Protein AF-A0A945MKN0-F1 (afdb_monomer_lite)

pLDDT: mean 84.69, std 17.78, range [40.62, 97.06]

Sequence (75 aa):
MAGIRAIGRSERGEHFLRHRPPVPHYFKATVEWMKILACVCGHASLNQFCAADLTTWKRDIAYFTGINYAGVVPL

Secondary structure (DSSP, 8-state):
----------TTTHHHHTTPPPPPHHHHHHHHHHHHHHHHTT-SSGGG--GGG-EES-HHHHHHH-PEE-SSS--

Structure (mmCIF, N/CA/C/O backbone):
data_AF-A0A945MKN0-F1
#
_entry.id   AF-A0A945MKN0-F1
#
loop_
_atom_site.group_PDB
_atom_site.id
_atom_site.type_symbol
_atom_site.label_atom_id
_atom_site.label_alt_id
_atom_site.label_comp_id
_atom_site.label_asym_id
_atom_site.label_entity_id
_atom_site.label_seq_id
_atom_site.pdbx_PDB_ins_code
_atom_site.Cartn_x
_atom_site.Cartn_y
_atom_site.Cartn_z
_atom_site.occupancy
_atom_site.B_iso_or_equiv
_atom_site.auth_seq_id
_atom_site.auth_comp_id
_atom_site.auth_asym_id
_atom_site.auth_atom_id
_atom_site.pdbx_PDB_model_num
ATOM 1 N N . MET A 1 1 ? 8.231 -9.037 -52.506 1.00 40.62 1 MET A N 1
ATOM 2 C CA . MET A 1 1 ? 9.509 -8.467 -52.023 1.00 40.62 1 MET A CA 1
ATOM 3 C C . 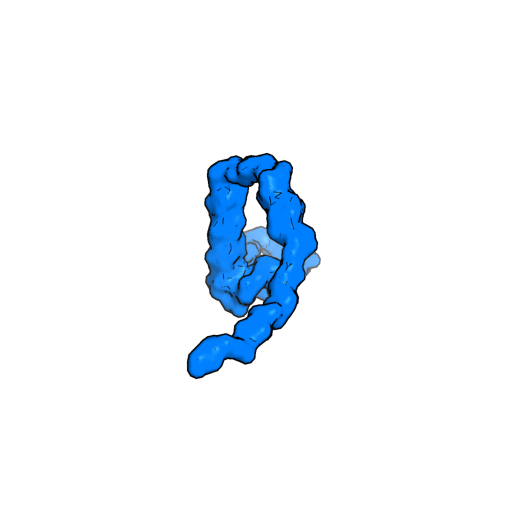MET A 1 1 ? 9.214 -7.174 -51.281 1.00 40.62 1 MET A C 1
ATOM 5 O O . MET A 1 1 ? 8.267 -6.491 -51.640 1.00 40.62 1 MET A O 1
ATOM 9 N N . ALA A 1 2 ? 9.931 -6.951 -50.182 1.00 42.00 2 ALA A N 1
ATOM 10 C CA . ALA A 1 2 ? 9.547 -6.154 -49.020 1.00 42.00 2 ALA A CA 1
ATOM 11 C C . ALA A 1 2 ? 9.340 -4.650 -49.271 1.00 42.00 2 ALA A C 1
ATOM 13 O O . ALA A 1 2 ? 10.113 -4.017 -49.981 1.00 42.00 2 ALA A O 1
ATOM 14 N N . GLY A 1 3 ? 8.339 -4.077 -48.601 1.00 46.94 3 GLY A N 1
ATOM 15 C CA . GLY A 1 3 ? 8.061 -2.644 -48.647 1.00 46.94 3 GLY A CA 1
ATOM 16 C C . GLY A 1 3 ? 7.048 -2.194 -47.598 1.00 46.94 3 GLY A C 1
ATOM 17 O O . GLY A 1 3 ? 6.099 -1.500 -47.938 1.00 46.94 3 GLY A O 1
ATOM 18 N N . ILE A 1 4 ? 7.215 -2.592 -46.330 1.00 51.31 4 ILE A N 1
ATOM 19 C CA . ILE A 1 4 ? 6.475 -1.972 -45.221 1.00 51.31 4 ILE A CA 1
ATOM 20 C C . ILE A 1 4 ? 7.404 -0.952 -44.575 1.00 51.31 4 ILE A C 1
ATOM 22 O O . ILE A 1 4 ? 8.341 -1.278 -43.849 1.00 51.31 4 ILE A O 1
ATOM 26 N N . ARG A 1 5 ? 7.138 0.305 -44.919 1.00 48.59 5 ARG A N 1
ATOM 27 C CA . ARG A 1 5 ? 7.736 1.506 -44.350 1.00 48.59 5 ARG A CA 1
ATOM 28 C C . ARG A 1 5 ? 7.476 1.489 -42.842 1.00 48.59 5 ARG A C 1
ATOM 30 O O . ARG A 1 5 ? 6.330 1.591 -42.414 1.00 48.59 5 ARG A O 1
ATOM 37 N N . ALA A 1 6 ? 8.536 1.305 -42.058 1.00 53.03 6 ALA A N 1
ATOM 38 C CA . ALA A 1 6 ? 8.481 1.389 -40.609 1.00 53.03 6 ALA A CA 1
ATOM 39 C C . ALA A 1 6 ? 7.922 2.762 -40.211 1.00 53.03 6 ALA A C 1
ATOM 41 O O . ALA A 1 6 ? 8.488 3.810 -40.520 1.00 53.03 6 ALA A O 1
ATOM 42 N N . ILE A 1 7 ? 6.759 2.722 -39.573 1.00 53.66 7 ILE A N 1
ATOM 43 C CA . ILE A 1 7 ? 6.098 3.848 -38.929 1.00 53.66 7 ILE A CA 1
ATOM 44 C C . ILE A 1 7 ? 7.072 4.407 -37.887 1.00 53.66 7 ILE A C 1
ATOM 46 O O . ILE A 1 7 ? 7.616 3.653 -37.080 1.00 53.66 7 ILE A O 1
ATOM 50 N N . GLY A 1 8 ? 7.317 5.718 -37.944 1.00 50.84 8 GLY A N 1
ATOM 51 C CA . GLY A 1 8 ? 8.248 6.429 -37.075 1.00 50.84 8 GLY A CA 1
ATOM 52 C C . GLY A 1 8 ? 7.989 6.138 -35.599 1.00 50.84 8 GLY A C 1
ATOM 53 O O . GLY A 1 8 ? 7.026 6.625 -35.008 1.00 50.84 8 GLY A O 1
ATOM 54 N N . ARG A 1 9 ? 8.877 5.345 -34.999 1.00 49.09 9 ARG A N 1
ATOM 55 C CA . ARG A 1 9 ? 8.957 5.152 -33.555 1.00 49.09 9 ARG A CA 1
ATOM 56 C C . ARG A 1 9 ? 9.664 6.386 -33.000 1.00 49.09 9 ARG A C 1
ATOM 58 O O . ARG A 1 9 ? 10.808 6.647 -33.338 1.00 49.09 9 ARG A O 1
ATOM 65 N N . SER A 1 10 ? 8.944 7.184 -32.217 1.00 54.44 10 SER A N 1
ATOM 66 C CA . SER A 1 10 ? 9.423 8.406 -31.561 1.00 54.44 10 SER A CA 1
ATOM 67 C C . SER A 1 10 ? 10.791 8.207 -30.874 1.00 54.44 10 SER A C 1
ATOM 69 O O . SER A 1 10 ? 10.861 7.686 -29.763 1.00 54.44 10 SER A O 1
ATOM 71 N N . GLU A 1 11 ? 11.867 8.692 -31.499 1.00 54.75 11 GLU A N 1
ATOM 72 C CA . GLU A 1 11 ? 13.259 8.584 -31.016 1.00 54.75 11 GLU A CA 1
ATOM 73 C C . GLU A 1 11 ? 13.594 9.555 -29.866 1.00 54.75 11 GLU A C 1
ATOM 75 O O . GLU A 1 11 ? 14.680 9.511 -29.288 1.00 54.75 11 GLU A O 1
ATOM 80 N N . ARG A 1 12 ? 12.655 10.431 -29.479 1.00 56.78 12 ARG A N 1
ATOM 81 C CA . ARG A 1 12 ? 12.902 11.462 -28.454 1.00 56.78 12 ARG A CA 1
ATOM 82 C C . ARG A 1 12 ? 13.049 10.917 -27.028 1.00 56.78 12 ARG A C 1
ATOM 84 O O . ARG A 1 12 ? 13.661 11.583 -26.202 1.00 56.78 12 ARG A O 1
ATOM 91 N N . GLY A 1 13 ? 12.528 9.724 -26.734 1.00 53.25 13 GLY A N 1
ATOM 92 C CA . GLY A 1 13 ? 12.671 9.088 -25.414 1.00 53.25 13 GLY A CA 1
ATOM 93 C C . GLY A 1 13 ? 13.985 8.316 -25.235 1.00 53.25 13 GLY A C 1
ATOM 94 O O . GLY A 1 13 ? 14.548 8.291 -24.143 1.00 53.25 13 GLY A O 1
ATOM 95 N N . GLU A 1 14 ? 14.509 7.735 -26.315 1.00 55.12 14 GLU A N 1
ATOM 96 C CA . GLU A 1 14 ? 15.704 6.876 -26.310 1.00 55.12 14 GLU A CA 1
ATOM 97 C C . GLU A 1 14 ? 16.983 7.680 -26.017 1.00 55.12 14 GLU A C 1
ATOM 99 O O . GLU A 1 14 ? 17.878 7.211 -25.315 1.00 55.12 14 GLU A O 1
ATOM 104 N N . HIS A 1 15 ? 17.056 8.923 -26.507 1.00 63.09 15 HIS A N 1
ATOM 105 C CA . HIS A 1 15 ? 18.231 9.785 -26.347 1.00 63.09 15 HIS A CA 1
ATOM 106 C C . HIS A 1 15 ? 18.469 10.207 -24.885 1.00 63.09 15 HIS A C 1
ATOM 108 O O . HIS A 1 15 ? 19.609 10.321 -24.443 1.00 63.09 15 HIS A O 1
ATOM 114 N N . PHE A 1 16 ? 17.400 10.382 -24.103 1.00 63.03 16 PHE A N 1
ATOM 115 C CA . PHE A 1 16 ? 17.487 10.727 -22.681 1.00 63.03 16 PHE A CA 1
ATOM 116 C C . PHE A 1 16 ? 17.939 9.539 -21.816 1.00 63.03 16 PHE A C 1
ATOM 118 O O . PHE A 1 16 ? 18.724 9.703 -20.881 1.00 63.03 16 PHE A O 1
ATOM 125 N N . LEU A 1 17 ? 17.495 8.321 -22.149 1.00 68.12 17 LEU A N 1
ATOM 126 C CA . LEU A 1 17 ? 17.830 7.112 -21.388 1.00 68.12 17 LEU A CA 1
ATOM 127 C C . LEU A 1 17 ? 19.313 6.721 -21.497 1.00 68.12 17 LEU A C 1
ATOM 129 O O . LEU A 1 17 ? 19.823 6.043 -20.608 1.00 68.12 17 LEU A O 1
ATOM 133 N N . ARG A 1 18 ? 20.022 7.194 -22.530 1.00 73.19 18 ARG A N 1
ATOM 134 C CA . ARG A 1 18 ? 21.456 6.932 -22.749 1.00 73.19 18 ARG A CA 1
ATOM 135 C C . ARG A 1 18 ? 22.393 7.646 -21.772 1.00 73.19 18 ARG A C 1
ATOM 137 O O . ARG A 1 18 ? 23.522 7.201 -21.602 1.00 73.19 18 ARG A O 1
ATOM 144 N N . HIS A 1 19 ? 21.935 8.714 -21.120 1.00 85.00 19 HIS A N 1
ATOM 145 C CA . HIS A 1 19 ? 22.743 9.505 -20.181 1.00 85.00 19 HIS A CA 1
ATOM 146 C C . HIS A 1 19 ? 22.276 9.386 -18.725 1.00 85.00 19 HIS A C 1
ATOM 148 O O . HIS A 1 19 ? 22.761 10.108 -17.854 1.00 85.00 19 HIS A O 1
ATOM 154 N N . ARG A 1 20 ? 21.326 8.488 -18.435 1.00 79.38 20 ARG A N 1
ATOM 155 C CA . ARG A 1 20 ? 20.821 8.312 -17.074 1.00 79.38 20 ARG A CA 1
ATOM 156 C C . ARG A 1 20 ? 21.854 7.549 -16.230 1.00 79.38 20 ARG A C 1
ATOM 1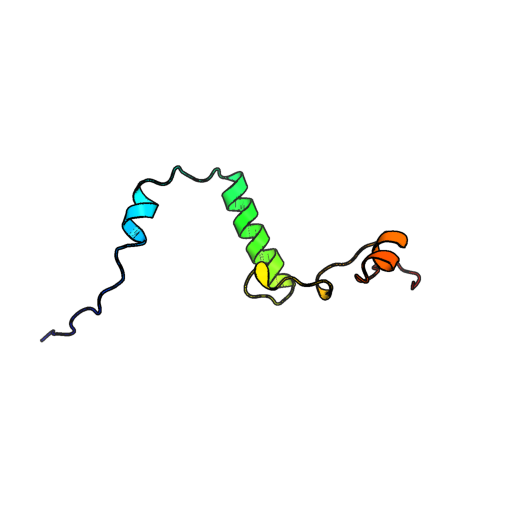58 O O . ARG A 1 20 ? 22.288 6.475 -16.650 1.00 79.38 20 ARG A O 1
ATOM 165 N N . PRO A 1 21 ? 22.206 8.030 -15.024 1.00 85.75 21 PRO A N 1
ATOM 166 C CA . PRO A 1 21 ? 23.003 7.235 -14.098 1.00 85.75 21 PRO A CA 1
ATOM 167 C C . PRO A 1 21 ? 22.265 5.933 -13.731 1.00 85.75 21 PRO A C 1
ATOM 169 O O . PRO A 1 21 ? 21.027 5.918 -13.673 1.00 85.75 21 PRO A O 1
ATOM 172 N N . PRO A 1 22 ? 22.990 4.830 -13.474 1.00 86.88 22 PRO A N 1
ATOM 173 C CA . PRO A 1 22 ? 22.369 3.565 -13.113 1.00 86.88 22 PRO A CA 1
ATOM 174 C C . PRO A 1 22 ? 21.584 3.709 -11.807 1.00 86.88 22 PRO A C 1
ATOM 176 O O . PRO A 1 22 ? 22.042 4.314 -10.839 1.00 86.88 22 PRO A O 1
ATOM 179 N N . VAL A 1 23 ? 20.383 3.136 -11.777 1.00 89.69 23 VAL A N 1
ATOM 180 C CA . VAL A 1 23 ? 19.571 3.079 -10.559 1.00 89.69 23 VAL A CA 1
ATOM 181 C C . VAL A 1 23 ? 20.188 2.034 -9.617 1.00 89.69 23 VAL A C 1
ATOM 183 O O . VAL A 1 23 ? 20.429 0.908 -10.061 1.00 89.69 23 VAL A O 1
ATOM 186 N N . PRO A 1 24 ? 20.433 2.353 -8.331 1.00 96.62 24 PRO A N 1
ATOM 187 C CA . PRO A 1 24 ? 20.961 1.381 -7.377 1.00 96.62 24 PRO A CA 1
ATOM 188 C C . PRO A 1 24 ? 20.069 0.139 -7.247 1.00 96.62 24 PRO A C 1
ATOM 190 O O . PRO A 1 24 ? 18.843 0.227 -7.352 1.00 96.62 24 PRO A O 1
ATOM 193 N N . HIS A 1 25 ? 20.676 -1.017 -6.960 1.00 94.44 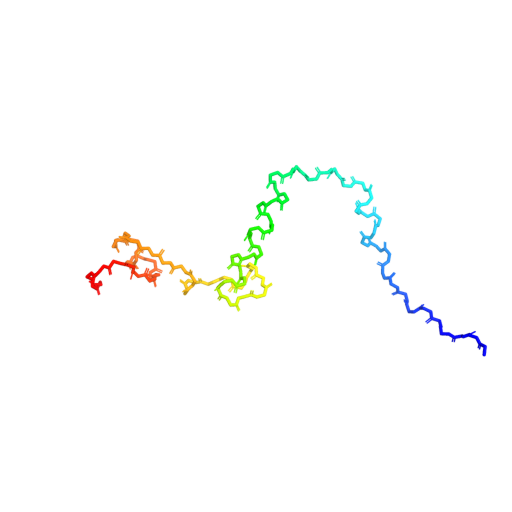25 HIS A N 1
ATOM 194 C CA . HIS A 1 25 ? 19.973 -2.305 -6.883 1.00 94.44 25 HIS A CA 1
ATOM 195 C C . HIS A 1 25 ? 18.774 -2.284 -5.922 1.00 94.44 25 HIS A C 1
ATOM 197 O O . HIS A 1 25 ? 17.710 -2.782 -6.280 1.00 94.44 25 HIS A O 1
ATOM 203 N N . TYR A 1 26 ? 18.916 -1.645 -4.754 1.00 96.00 26 TYR A N 1
ATOM 204 C CA . TYR A 1 26 ? 17.825 -1.478 -3.788 1.00 96.00 26 TYR A CA 1
ATOM 205 C C . TYR A 1 26 ? 16.585 -0.844 -4.427 1.00 96.00 26 TYR A C 1
ATOM 207 O O . TYR A 1 26 ? 15.495 -1.393 -4.338 1.00 96.00 26 TYR A O 1
ATOM 215 N N . PHE A 1 27 ? 16.747 0.265 -5.151 1.00 95.94 27 PHE A N 1
ATOM 216 C CA . PHE A 1 27 ? 15.620 0.932 -5.798 1.00 95.94 27 PHE A CA 1
ATOM 217 C C . PHE A 1 27 ? 15.022 0.094 -6.925 1.00 95.94 27 PHE A C 1
ATOM 219 O O . PHE A 1 27 ? 13.806 0.103 -7.101 1.00 95.94 27 PHE A O 1
ATOM 226 N N . LYS A 1 28 ? 15.845 -0.665 -7.660 1.00 95.44 28 LYS A N 1
ATOM 227 C CA . LYS A 1 28 ? 15.337 -1.607 -8.663 1.00 95.44 28 LYS A CA 1
ATOM 228 C C . LYS A 1 28 ? 14.462 -2.678 -8.009 1.00 95.44 28 LYS A C 1
ATOM 230 O O . LYS A 1 28 ? 13.356 -2.907 -8.483 1.00 95.44 28 LYS A O 1
ATOM 235 N N . ALA A 1 29 ? 14.922 -3.277 -6.911 1.00 96.81 29 ALA A N 1
ATOM 236 C CA . ALA A 1 29 ? 14.137 -4.245 -6.154 1.00 96.81 29 ALA A CA 1
ATOM 237 C C . ALA A 1 29 ? 12.836 -3.614 -5.636 1.00 96.81 29 ALA A C 1
ATOM 239 O O . ALA A 1 29 ? 11.763 -4.146 -5.902 1.00 96.81 29 ALA A O 1
ATOM 240 N N . THR A 1 30 ? 12.905 -2.452 -4.981 1.00 96.94 30 THR A N 1
ATOM 241 C CA . THR A 1 30 ? 11.730 -1.739 -4.454 1.00 96.94 30 THR A CA 1
ATOM 242 C C . THR A 1 30 ? 10.692 -1.440 -5.538 1.00 96.94 30 THR A C 1
ATOM 244 O O . THR A 1 30 ? 9.500 -1.608 -5.295 1.00 96.94 30 THR A O 1
ATOM 247 N N . VAL A 1 31 ? 11.115 -1.066 -6.751 1.00 95.00 31 VAL A N 1
ATOM 248 C CA . VAL A 1 31 ? 10.198 -0.864 -7.886 1.00 95.00 31 VAL A CA 1
ATOM 249 C C . VAL A 1 31 ? 9.507 -2.167 -8.301 1.00 95.00 31 VAL A C 1
ATOM 251 O O . VAL A 1 31 ? 8.313 -2.143 -8.587 1.00 95.00 31 VAL A O 1
ATOM 254 N N . GLU A 1 32 ? 10.205 -3.304 -8.315 1.00 94.56 32 GLU A N 1
ATOM 255 C CA . GLU A 1 32 ? 9.565 -4.598 -8.603 1.00 94.56 32 GLU A CA 1
ATOM 256 C C . GLU A 1 32 ? 8.560 -4.998 -7.513 1.00 94.56 32 GLU A C 1
ATOM 258 O O . GLU A 1 32 ? 7.446 -5.419 -7.828 1.00 94.56 32 GLU A O 1
ATOM 263 N N . TRP A 1 33 ? 8.890 -4.774 -6.238 1.00 96.31 33 TRP A N 1
ATOM 264 C CA . TRP A 1 33 ? 7.953 -4.983 -5.128 1.00 96.31 33 TRP A CA 1
ATOM 265 C C . TRP A 1 33 ? 6.706 -4.112 -5.255 1.00 96.31 33 TRP A C 1
ATOM 267 O O . TRP A 1 33 ? 5.592 -4.598 -5.091 1.00 96.31 33 TRP A O 1
ATOM 277 N N . MET A 1 34 ? 6.875 -2.839 -5.598 1.00 96.62 34 MET A N 1
ATOM 278 C CA . MET A 1 34 ? 5.763 -1.916 -5.809 1.00 96.62 34 MET A CA 1
ATOM 279 C C . MET A 1 34 ? 4.819 -2.366 -6.934 1.00 96.62 34 MET A C 1
ATOM 281 O O . MET A 1 34 ? 3.606 -2.191 -6.825 1.00 96.62 34 MET A O 1
ATOM 285 N N . LYS A 1 35 ? 5.342 -2.991 -7.996 1.00 94.62 35 LYS A N 1
ATOM 286 C CA . LYS A 1 35 ? 4.503 -3.585 -9.051 1.00 94.62 35 LYS A CA 1
ATOM 287 C C . LYS A 1 35 ? 3.711 -4.786 -8.538 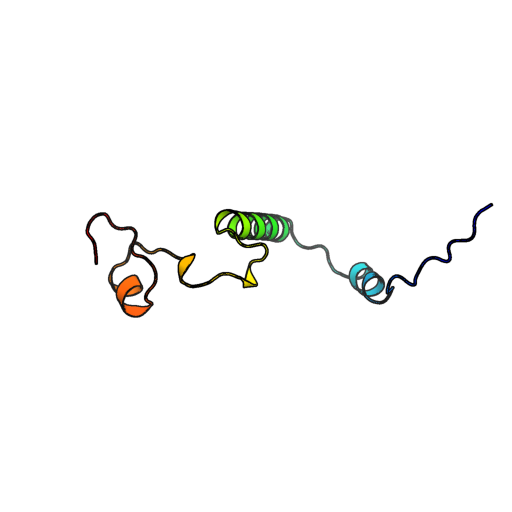1.00 94.62 35 LYS A C 1
ATOM 289 O O . LYS A 1 35 ? 2.532 -4.913 -8.857 1.00 94.62 35 LYS A O 1
ATOM 294 N N . ILE A 1 36 ? 4.341 -5.648 -7.736 1.00 95.62 36 ILE A N 1
ATOM 295 C CA . ILE A 1 36 ? 3.661 -6.793 -7.115 1.00 95.62 36 ILE A CA 1
ATOM 296 C C . ILE A 1 36 ? 2.562 -6.309 -6.167 1.00 95.62 36 ILE A C 1
ATOM 298 O O . ILE A 1 36 ? 1.451 -6.826 -6.235 1.00 95.62 36 ILE A O 1
ATOM 302 N N . LEU A 1 37 ? 2.835 -5.291 -5.343 1.00 95.94 37 LEU A N 1
ATOM 303 C CA . LEU A 1 37 ? 1.832 -4.692 -4.458 1.00 95.94 37 LEU A CA 1
ATOM 304 C C . LEU A 1 37 ? 0.599 -4.237 -5.243 1.00 95.94 37 LEU A C 1
ATOM 306 O O . LEU A 1 37 ? -0.517 -4.543 -4.840 1.00 95.94 37 LEU A O 1
ATOM 310 N N . ALA A 1 38 ? 0.792 -3.578 -6.389 1.00 96.44 38 ALA A N 1
ATOM 311 C CA . ALA A 1 38 ? -0.332 -3.180 -7.226 1.00 96.44 38 ALA A CA 1
ATOM 312 C C . ALA A 1 38 ? -1.135 -4.361 -7.763 1.00 96.44 38 ALA A C 1
ATOM 314 O O . ALA A 1 38 ? -2.357 -4.359 -7.650 1.00 96.44 38 ALA A O 1
ATOM 315 N N . CYS A 1 39 ? -0.456 -5.400 -8.243 1.00 94.62 39 CYS A N 1
ATOM 316 C CA . CYS A 1 39 ? -1.113 -6.605 -8.734 1.00 94.62 39 CYS A CA 1
ATOM 317 C C . CYS A 1 39 ? -1.950 -7.301 -7.647 1.00 94.62 39 CYS A C 1
ATOM 319 O O . CYS A 1 39 ? -3.083 -7.700 -7.904 1.00 94.62 39 CYS A O 1
ATOM 321 N N . VAL A 1 40 ? -1.427 -7.405 -6.421 1.00 95.25 40 VAL A N 1
ATOM 322 C CA . VAL A 1 40 ? -2.134 -8.048 -5.298 1.00 95.25 40 VAL A CA 1
ATOM 323 C C . VAL A 1 40 ? -3.394 -7.275 -4.898 1.00 95.25 40 VAL A C 1
ATOM 325 O O . VAL A 1 40 ? -4.390 -7.891 -4.529 1.00 95.25 40 VAL A O 1
ATOM 328 N N . CYS A 1 41 ? -3.385 -5.950 -5.029 1.00 94.44 41 CYS A N 1
ATOM 329 C CA . CYS A 1 41 ? -4.562 -5.103 -4.822 1.00 94.44 41 CYS A CA 1
ATOM 330 C C . CYS A 1 41 ? -5.524 -5.075 -6.030 1.00 94.44 41 CYS A C 1
ATOM 332 O O . CYS A 1 41 ? -6.547 -4.403 -5.976 1.00 94.44 41 CYS A O 1
ATOM 334 N N . GLY A 1 42 ? -5.230 -5.795 -7.121 1.00 95.38 42 GLY A N 1
ATOM 335 C CA . GLY A 1 42 ? -6.061 -5.809 -8.331 1.00 95.38 42 GLY A CA 1
ATOM 336 C C . GLY A 1 42 ? -5.832 -4.627 -9.281 1.00 95.38 42 GLY A C 1
ATOM 337 O O . GLY A 1 42 ? -6.625 -4.417 -10.198 1.00 95.38 42 GLY A O 1
ATOM 338 N N . HIS A 1 43 ? -4.741 -3.878 -9.099 1.00 96.81 43 HIS A N 1
ATOM 339 C CA . HIS A 1 43 ? -4.396 -2.687 -9.878 1.00 96.81 43 HIS A CA 1
ATOM 340 C C . HIS A 1 43 ? -3.301 -2.956 -10.912 1.00 96.81 43 HIS A C 1
ATOM 342 O O . HIS A 1 43 ? -2.351 -3.705 -10.673 1.00 96.81 43 HIS A O 1
ATOM 348 N N . ALA A 1 44 ? -3.373 -2.269 -12.055 1.00 94.94 44 ALA A N 1
ATOM 349 C CA . ALA A 1 44 ? -2.337 -2.342 -13.093 1.00 94.94 44 ALA A CA 1
ATOM 350 C C . ALA A 1 44 ? -1.145 -1.404 -12.816 1.00 94.94 44 ALA A C 1
ATOM 352 O O . ALA A 1 44 ? -0.050 -1.601 -13.348 1.00 94.94 44 ALA A O 1
ATOM 353 N N . SER A 1 45 ? -1.347 -0.368 -11.997 1.00 94.62 45 SER A N 1
ATOM 354 C CA . SER A 1 45 ? -0.317 0.609 -11.637 1.00 94.62 45 SER A CA 1
ATOM 355 C C . SER A 1 45 ? -0.531 1.179 -10.237 1.00 94.62 45 SER A C 1
ATOM 357 O O . SER A 1 45 ? -1.656 1.310 -9.770 1.00 94.6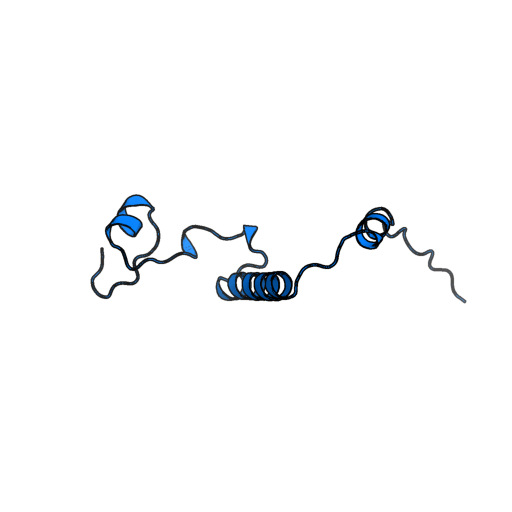2 45 SER A O 1
ATOM 359 N N . LEU A 1 46 ? 0.558 1.597 -9.582 1.00 94.31 46 LEU A N 1
ATOM 360 C CA . LEU A 1 46 ? 0.523 2.182 -8.233 1.00 94.31 46 LEU A CA 1
ATOM 361 C C . LEU A 1 46 ? -0.371 3.423 -8.101 1.00 94.31 46 LEU A C 1
ATOM 363 O O . LEU A 1 46 ? -0.902 3.677 -7.030 1.00 94.31 46 LEU A O 1
ATOM 367 N N . ASN A 1 47 ? -0.534 4.219 -9.162 1.00 95.56 47 ASN A N 1
ATOM 368 C CA . ASN A 1 47 ? -1.380 5.418 -9.107 1.00 95.56 47 ASN A CA 1
ATOM 369 C C . ASN A 1 47 ? -2.885 5.104 -9.020 1.00 95.56 47 ASN A C 1
ATOM 371 O O . ASN A 1 47 ? -3.673 6.034 -8.889 1.00 95.56 47 ASN A O 1
ATOM 375 N N . GLN A 1 48 ? -3.273 3.831 -9.136 1.00 96.38 48 GLN A N 1
ATOM 376 C CA . GLN A 1 48 ? -4.652 3.370 -8.982 1.00 96.38 48 GLN A CA 1
ATOM 377 C C . GLN A 1 48 ? -4.979 3.029 -7.521 1.00 96.38 48 GLN A C 1
ATOM 379 O O . GLN A 1 48 ? -6.131 2.740 -7.218 1.00 96.38 48 GLN A O 1
ATOM 384 N N . PHE A 1 49 ? -3.993 3.100 -6.614 1.00 95.25 49 PHE A N 1
ATOM 385 C CA . PHE A 1 49 ? -4.213 2.849 -5.193 1.00 95.25 49 PHE A CA 1
ATOM 386 C C . PHE A 1 49 ? -5.212 3.844 -4.627 1.00 95.25 49 PHE A C 1
ATOM 388 O O . PHE A 1 49 ? -5.136 5.053 -4.865 1.00 95.25 49 PHE A O 1
ATOM 395 N N . CYS A 1 50 ? -6.112 3.322 -3.815 1.00 93.75 50 CYS A N 1
ATOM 396 C CA . CYS A 1 50 ? -7.147 4.073 -3.145 1.00 93.75 50 CYS A CA 1
ATOM 397 C C . CYS A 1 50 ? -7.248 3.650 -1.676 1.00 93.75 50 CYS A C 1
ATOM 399 O O . CYS A 1 50 ? -6.595 2.715 -1.215 1.00 93.75 50 CYS A O 1
ATOM 401 N N . ALA A 1 51 ? -8.085 4.353 -0.914 1.00 93.69 51 ALA A N 1
ATOM 402 C CA . ALA A 1 51 ? -8.283 4.068 0.506 1.00 93.69 51 ALA A CA 1
ATOM 403 C C . ALA A 1 51 ? -8.767 2.628 0.777 1.00 93.69 51 ALA A C 1
ATOM 405 O O . ALA A 1 51 ? -8.479 2.089 1.842 1.00 93.69 51 ALA A O 1
ATOM 406 N N . ALA A 1 52 ? -9.452 1.993 -0.185 1.00 93.56 52 ALA A N 1
ATOM 407 C CA . ALA A 1 52 ? -9.940 0.619 -0.057 1.00 93.56 52 ALA A CA 1
ATOM 408 C C . ALA A 1 52 ? -8.816 -0.436 -0.067 1.00 93.56 52 ALA A C 1
ATOM 410 O O . ALA A 1 52 ? -9.019 -1.534 0.448 1.00 93.56 52 ALA A O 1
ATOM 411 N N . ASP A 1 53 ? -7.633 -0.099 -0.593 1.00 95.06 53 ASP A N 1
ATOM 412 C CA . ASP A 1 53 ? -6.461 -0.988 -0.619 1.00 95.06 53 ASP A CA 1
ATOM 413 C C . ASP A 1 53 ? -5.692 -0.991 0.711 1.00 95.06 53 ASP A C 1
ATOM 415 O O . ASP A 1 53 ? -4.788 -1.802 0.921 1.00 95.06 53 ASP A O 1
ATOM 419 N N . LEU A 1 54 ? -6.023 -0.064 1.614 1.00 94.44 54 LEU A N 1
ATOM 420 C CA . LEU A 1 54 ? -5.375 0.085 2.907 1.00 94.44 54 LEU A CA 1
ATOM 421 C C . LEU A 1 54 ? -6.190 -0.574 4.013 1.00 94.44 54 LEU A C 1
ATOM 423 O O . LEU A 1 54 ? -7.420 -0.544 4.047 1.00 94.44 54 LEU A O 1
ATOM 427 N N . THR A 1 55 ? -5.464 -1.113 4.984 1.00 95.62 55 THR A N 1
ATOM 428 C CA . THR A 1 55 ? -6.038 -1.622 6.221 1.00 95.62 55 THR A CA 1
ATOM 429 C C . THR A 1 55 ? -5.146 -1.261 7.400 1.00 95.62 55 THR A C 1
ATOM 431 O O . THR A 1 55 ? -3.927 -1.122 7.259 1.00 95.62 55 THR A O 1
ATOM 434 N N . THR A 1 56 ? -5.740 -1.069 8.571 1.00 96.38 56 THR A N 1
ATOM 435 C CA . THR A 1 56 ? -5.024 -0.709 9.795 1.00 96.38 56 THR A CA 1
ATOM 436 C C . THR A 1 56 ? -5.539 -1.491 10.992 1.00 96.38 56 THR A C 1
ATOM 438 O O . THR A 1 56 ? -6.692 -1.896 11.074 1.00 96.38 56 THR A O 1
ATOM 441 N N . TRP A 1 57 ? -4.662 -1.681 11.967 1.00 96.25 57 TRP A N 1
ATOM 442 C CA . TRP A 1 57 ? -4.957 -2.302 13.256 1.00 96.25 57 TRP A CA 1
ATOM 443 C C . TRP A 1 57 ? -5.091 -1.262 14.378 1.00 96.25 57 TRP A C 1
ATOM 445 O O . TRP A 1 57 ? -5.438 -1.598 15.512 1.00 96.25 57 TRP A O 1
ATOM 455 N N . LYS A 1 58 ? -4.839 0.019 14.077 1.00 96.19 58 LYS A N 1
ATOM 456 C CA . LYS A 1 58 ? -4.997 1.136 15.015 1.00 96.19 58 LYS A CA 1
ATOM 457 C C . LYS A 1 58 ? -6.387 1.741 14.849 1.00 96.19 58 LYS A C 1
ATOM 459 O O . LYS A 1 58 ? -6.676 2.334 13.812 1.00 96.19 58 LYS A O 1
ATOM 464 N N . ARG A 1 59 ? -7.213 1.616 15.892 1.00 96.00 59 ARG A N 1
ATOM 465 C CA . ARG A 1 59 ? -8.614 2.068 15.908 1.00 96.00 59 ARG A CA 1
ATOM 466 C C . ARG A 1 59 ? -8.760 3.545 15.544 1.00 96.00 59 ARG A C 1
ATOM 468 O O . ARG A 1 59 ? -9.512 3.864 14.633 1.00 96.00 59 ARG A O 1
ATOM 475 N N . ASP A 1 60 ? -7.963 4.411 16.165 1.00 96.56 60 ASP A N 1
ATOM 476 C CA . ASP A 1 60 ? -8.028 5.857 15.921 1.00 96.56 60 ASP A CA 1
ATOM 477 C C . ASP A 1 60 ? -7.730 6.210 14.458 1.00 96.56 60 ASP A C 1
ATOM 479 O O . ASP A 1 60 ? -8.393 7.059 13.876 1.00 96.56 60 ASP A O 1
ATOM 483 N N . ILE A 1 61 ? -6.772 5.522 13.823 1.00 96.38 61 ILE A N 1
ATOM 484 C CA . ILE A 1 61 ? -6.434 5.771 12.414 1.00 96.38 61 ILE A CA 1
ATOM 485 C C . ILE A 1 61 ? -7.598 5.373 11.513 1.00 96.38 61 ILE A C 1
ATOM 487 O O . ILE A 1 61 ? -7.968 6.152 10.640 1.00 96.38 61 ILE A O 1
ATOM 491 N N . ALA A 1 62 ? -8.180 4.190 11.721 1.00 96.62 62 ALA A N 1
ATOM 492 C CA . ALA A 1 62 ? -9.340 3.757 10.947 1.00 96.62 62 ALA A CA 1
ATOM 493 C C . ALA A 1 62 ? -10.506 4.744 11.108 1.00 96.62 62 ALA A C 1
ATOM 495 O O . ALA A 1 62 ? -11.082 5.168 10.111 1.00 96.62 62 ALA A O 1
ATOM 496 N N . TYR A 1 63 ? -10.777 5.192 12.338 1.00 95.56 63 TYR A N 1
ATOM 497 C CA . TYR A 1 63 ? -11.830 6.168 12.618 1.00 95.56 63 TYR A CA 1
ATOM 498 C C . TYR A 1 63 ? -11.585 7.525 11.936 1.00 95.56 63 TYR A C 1
ATOM 500 O O . TYR A 1 63 ? -12.500 8.089 11.343 1.00 95.56 63 TYR A O 1
ATOM 508 N N . PHE A 1 64 ? -10.353 8.045 11.974 1.00 96.12 64 PHE A N 1
ATOM 509 C CA . PHE A 1 64 ? -10.033 9.353 11.387 1.00 96.12 64 PHE A CA 1
ATOM 510 C C . PHE A 1 64 ? -9.903 9.346 9.862 1.00 96.12 64 PHE A C 1
ATOM 512 O O . PHE A 1 64 ? -10.180 10.359 9.224 1.00 96.12 64 PHE A O 1
ATOM 519 N N . THR A 1 65 ? -9.439 8.245 9.273 1.00 95.50 65 THR A N 1
ATOM 520 C CA . THR A 1 65 ? -9.106 8.184 7.838 1.00 95.50 65 THR A CA 1
ATOM 521 C C . THR A 1 65 ? -10.138 7.431 7.006 1.00 95.50 65 THR A C 1
ATOM 523 O O . THR A 1 65 ? -10.114 7.538 5.782 1.00 95.50 65 THR A O 1
ATOM 526 N N . GLY A 1 66 ? -11.034 6.672 7.644 1.00 94.12 66 GLY A N 1
ATOM 527 C CA . GLY A 1 66 ? -12.042 5.860 6.965 1.00 94.12 66 GLY A CA 1
ATOM 528 C C . GLY A 1 66 ? -11.496 4.609 6.265 1.00 94.12 66 GLY A C 1
ATOM 529 O O . GLY A 1 66 ? -12.226 3.993 5.495 1.00 94.12 66 GLY A O 1
ATOM 530 N N . ILE A 1 67 ? -10.232 4.228 6.493 1.00 95.94 67 ILE A N 1
ATOM 531 C CA . ILE A 1 67 ? -9.657 2.982 5.954 1.00 95.94 67 ILE A CA 1
ATOM 532 C C . ILE A 1 67 ? -10.074 1.767 6.794 1.00 95.94 67 ILE A C 1
ATOM 534 O O . ILE A 1 67 ? -10.378 1.894 7.983 1.00 95.94 67 ILE A O 1
ATOM 538 N N . ASN A 1 68 ? -10.039 0.574 6.195 1.00 95.38 68 ASN A N 1
ATOM 539 C CA . ASN A 1 68 ? -10.518 -0.655 6.830 1.00 95.38 68 ASN A CA 1
ATOM 540 C C . ASN A 1 68 ? -9.772 -0.989 8.131 1.00 95.38 68 ASN A C 1
ATOM 542 O O . ASN A 1 68 ? -8.551 -0.853 8.225 1.00 95.38 68 ASN A O 1
ATOM 546 N N . TYR A 1 69 ? -10.509 -1.492 9.123 1.00 97.06 69 TYR A N 1
ATOM 547 C CA . TYR A 1 69 ? -9.937 -2.014 10.361 1.00 97.06 69 TYR A CA 1
ATOM 548 C C . TYR A 1 69 ? -9.786 -3.533 10.301 1.00 97.06 69 TYR A C 1
ATOM 550 O O . TYR A 1 69 ? -10.758 -4.244 10.066 1.00 97.06 69 TYR A O 1
ATOM 558 N N . ALA A 1 70 ? -8.574 -4.031 10.544 1.00 96.25 70 ALA A N 1
ATOM 559 C CA . ALA A 1 70 ? -8.240 -5.458 10.497 1.00 96.25 70 ALA A CA 1
ATOM 560 C C . ALA A 1 70 ? -8.253 -6.159 11.870 1.00 96.25 70 ALA A C 1
ATOM 562 O O . ALA A 1 70 ? -7.764 -7.281 11.993 1.00 96.25 70 ALA A O 1
ATOM 563 N N . GLY A 1 71 ? -8.742 -5.511 12.932 1.00 94.69 71 GLY A N 1
ATOM 564 C CA . GLY A 1 71 ? -8.827 -6.156 14.244 1.00 94.69 71 GLY A CA 1
ATOM 565 C C . GLY A 1 71 ? -10.013 -7.118 14.361 1.00 94.69 71 GLY A C 1
ATOM 566 O O . GLY A 1 71 ? -10.990 -7.022 13.629 1.00 94.69 71 GLY A O 1
ATOM 567 N N . VAL A 1 72 ? -9.930 -8.037 15.329 1.00 94.94 72 VAL A N 1
ATOM 568 C CA . VAL A 1 72 ? -10.932 -9.102 15.543 1.00 94.94 72 VAL A CA 1
ATOM 569 C C . VAL A 1 72 ? -12.295 -8.553 15.977 1.00 94.94 72 VAL A C 1
ATOM 571 O O . VAL A 1 72 ? -13.330 -9.099 15.613 1.00 94.94 72 VAL A O 1
ATOM 574 N N . VAL A 1 73 ? -12.302 -7.478 16.768 1.00 92.94 73 VAL A N 1
ATOM 575 C CA . VAL A 1 73 ? -13.532 -6.815 17.215 1.00 92.94 73 VAL A CA 1
ATOM 576 C C . VAL A 1 73 ? -13.831 -5.665 16.256 1.00 92.94 73 VAL A C 1
ATOM 578 O O . VAL A 1 73 ? -12.964 -4.797 16.139 1.00 92.94 73 VAL A O 1
ATOM 581 N N . PRO A 1 74 ? -15.021 -5.608 15.632 1.00 86.75 74 PRO A N 1
ATOM 582 C CA . PRO A 1 74 ? -15.407 -4.501 14.761 1.00 86.75 74 PRO A CA 1
ATOM 583 C C . PRO A 1 74 ? -15.231 -3.119 15.415 1.00 86.75 74 PRO A C 1
ATOM 585 O O . PRO A 1 74 ? -15.222 -2.992 16.648 1.00 86.75 74 PRO A O 1
ATOM 588 N N . LEU A 1 75 ? -15.045 -2.104 14.567 1.00 86.81 75 LEU A N 1
ATOM 589 C CA . LEU A 1 75 ? -15.104 -0.693 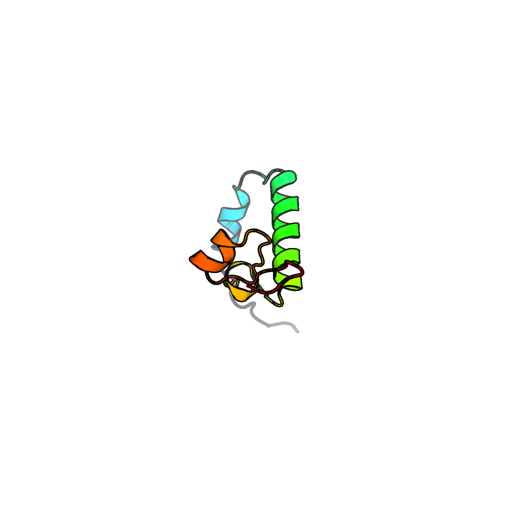14.956 1.00 86.81 75 LEU A CA 1
ATOM 590 C C . LEU A 1 75 ? -16.540 -0.188 14.988 1.00 86.81 75 LEU A C 1
ATOM 592 O O . LEU A 1 75 ? -17.325 -0.628 14.121 1.00 86.81 75 LEU A O 1
#

Foldseek 3Di:
DDDDDPDDDPCVVVVVVVPDDDDDPVVVVVVVVQCVLQVVLVHRHNVPDDLASDEDCDPVCCVVPVHHYPDPDHD

Radius of gyration: 21.71 Å; chains: 1; bounding box: 38×21×69 Å